Protein AF-A0A418PLB7-F1 (afdb_monomer)

Structure (mmCIF, N/CA/C/O backbone):
data_AF-A0A418PLB7-F1
#
_entry.id   AF-A0A418PLB7-F1
#
loop_
_atom_site.group_PDB
_atom_site.id
_atom_site.type_symbol
_atom_site.label_atom_id
_atom_site.label_alt_id
_atom_site.label_comp_id
_atom_site.label_asym_id
_atom_site.label_entity_id
_atom_site.label_seq_id
_atom_site.pdbx_PDB_ins_code
_atom_site.Cartn_x
_atom_site.Cartn_y
_atom_site.Cartn_z
_atom_site.occupancy
_atom_site.B_iso_or_equiv
_atom_site.auth_seq_id
_atom_site.auth_comp_id
_atom_site.auth_asym_id
_atom_site.auth_atom_id
_atom_site.pdbx_PDB_model_num
ATOM 1 N N . MET A 1 1 ? 25.275 -1.106 23.919 1.00 31.16 1 MET A N 1
ATOM 2 C CA . MET A 1 1 ? 23.936 -1.685 23.691 1.00 31.16 1 MET A CA 1
ATOM 3 C C . MET A 1 1 ? 23.586 -1.385 22.248 1.00 31.16 1 MET A C 1
ATOM 5 O O . MET A 1 1 ? 23.613 -0.220 21.888 1.00 31.16 1 MET A O 1
ATOM 9 N N . SER A 1 2 ? 23.427 -2.400 21.399 1.00 31.56 2 SER A N 1
ATOM 10 C CA . SER A 1 2 ? 23.052 -2.183 19.998 1.00 31.56 2 SER A CA 1
ATOM 11 C C . SER A 1 2 ? 21.600 -1.735 19.952 1.00 31.56 2 SER A C 1
ATOM 13 O O . SER A 1 2 ? 20.737 -2.476 20.429 1.00 31.56 2 SER A O 1
ATOM 15 N N . ASP A 1 3 ? 21.343 -0.553 19.397 1.00 31.52 3 ASP A N 1
ATOM 16 C CA . ASP A 1 3 ? 19.986 -0.106 19.102 1.00 31.52 3 ASP A CA 1
ATOM 17 C C . ASP A 1 3 ? 19.234 -1.216 18.354 1.00 31.52 3 ASP A C 1
ATOM 19 O O . ASP A 1 3 ? 19.800 -1.839 17.443 1.00 31.52 3 ASP A O 1
ATOM 23 N N . PRO A 1 4 ? 17.979 -1.522 18.728 1.00 35.38 4 PRO A N 1
ATOM 24 C CA . PRO A 1 4 ? 17.198 -2.476 17.970 1.00 35.38 4 PRO A CA 1
ATOM 25 C C . PRO A 1 4 ? 17.056 -1.902 16.561 1.00 35.38 4 PRO A C 1
ATOM 27 O O . PRO A 1 4 ? 16.609 -0.768 16.396 1.00 35.38 4 PRO A O 1
ATOM 30 N N . LYS A 1 5 ? 17.478 -2.670 15.551 1.00 44.81 5 LYS A N 1
ATOM 31 C CA . LYS A 1 5 ? 17.308 -2.351 14.129 1.00 44.81 5 LYS A CA 1
ATOM 32 C C . LYS A 1 5 ? 15.812 -2.157 13.845 1.00 44.81 5 LYS A C 1
ATOM 34 O O . LYS A 1 5 ? 15.134 -3.102 13.457 1.00 44.81 5 LYS A O 1
ATOM 39 N N . LYS A 1 6 ? 15.294 -0.941 14.050 1.00 48.56 6 LYS A N 1
ATOM 40 C CA . LYS A 1 6 ? 13.900 -0.513 13.813 1.00 48.56 6 LYS A CA 1
ATOM 41 C C . LYS A 1 6 ? 13.586 -0.385 12.319 1.00 48.56 6 LYS A C 1
ATOM 43 O O . LYS A 1 6 ? 12.836 0.488 11.903 1.00 48.56 6 LYS A O 1
ATOM 48 N N . HIS A 1 7 ? 14.182 -1.229 11.492 1.00 52.12 7 HIS A N 1
ATOM 49 C CA . HIS A 1 7 ? 13.972 -1.202 10.056 1.00 52.12 7 HIS A CA 1
ATOM 50 C C . HIS A 1 7 ? 12.935 -2.269 9.716 1.00 52.12 7 HIS A C 1
ATOM 52 O O . HIS A 1 7 ? 13.250 -3.349 9.220 1.00 52.12 7 HIS A O 1
ATOM 58 N N . HIS A 1 8 ? 11.692 -2.005 10.120 1.00 52.97 8 HIS A N 1
ATOM 59 C CA . HIS A 1 8 ? 10.545 -2.766 9.648 1.00 52.97 8 HIS A CA 1
ATOM 60 C C . HIS A 1 8 ? 10.069 -2.105 8.360 1.00 52.97 8 HIS A C 1
ATOM 62 O O . HIS A 1 8 ? 9.468 -1.037 8.374 1.00 52.97 8 HIS A O 1
ATOM 68 N N . PHE A 1 9 ? 10.354 -2.755 7.235 1.00 62.59 9 PHE A N 1
ATOM 69 C CA . PHE A 1 9 ? 9.973 -2.269 5.908 1.00 62.59 9 PHE A CA 1
ATOM 70 C C . PHE A 1 9 ? 8.503 -2.572 5.579 1.00 62.59 9 PHE A C 1
ATOM 72 O O . PHE A 1 9 ? 8.033 -2.270 4.492 1.00 62.59 9 PHE A O 1
ATOM 79 N N . VAL A 1 10 ? 7.760 -3.182 6.504 1.00 63.03 10 VAL A N 1
ATOM 80 C CA . VAL A 1 10 ? 6.316 -3.419 6.413 1.00 63.03 10 VAL A CA 1
ATOM 81 C C . VAL A 1 10 ? 5.669 -2.880 7.685 1.00 63.03 10 VAL A C 1
ATOM 83 O O . VAL A 1 10 ? 6.189 -3.178 8.763 1.00 63.03 10 VAL A O 1
ATOM 86 N N . PRO A 1 11 ? 4.540 -2.149 7.586 1.00 65.06 11 PRO A N 1
ATOM 87 C CA . PRO A 1 11 ? 3.797 -1.698 8.755 1.00 65.06 11 PRO A CA 1
ATOM 88 C C . PRO A 1 11 ? 3.461 -2.853 9.704 1.00 65.06 11 PRO A C 1
ATOM 90 O O . PRO A 1 11 ? 2.958 -3.90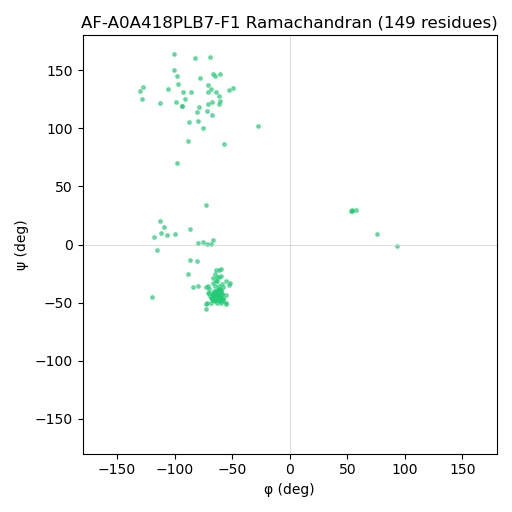1 9.288 1.00 65.06 11 PRO A O 1
ATOM 93 N N . GLU A 1 12 ? 3.695 -2.661 10.995 1.00 66.88 12 GLU A N 1
ATOM 94 C CA . GLU A 1 12 ? 3.500 -3.673 12.029 1.00 66.88 12 GLU A CA 1
ATOM 95 C C . GLU A 1 12 ? 2.025 -4.079 12.144 1.00 66.88 12 GLU A C 1
ATOM 97 O O . GLU A 1 12 ? 1.701 -5.238 12.404 1.00 66.88 12 GLU A O 1
ATOM 102 N N . CYS A 1 13 ? 1.109 -3.142 11.875 1.00 61.66 13 CYS A N 1
ATOM 103 C CA . CYS A 1 13 ? -0.323 -3.424 11.808 1.00 61.66 13 CYS A CA 1
ATOM 104 C C . CYS A 1 13 ? -0.653 -4.501 10.765 1.00 61.66 13 CYS A C 1
ATOM 106 O O . CYS A 1 13 ? -1.489 -5.359 11.026 1.00 61.66 13 CYS A O 1
ATOM 108 N N . TYR A 1 14 ? 0.045 -4.524 9.629 1.00 65.44 14 TYR A N 1
ATOM 109 C CA . TYR A 1 14 ? -0.163 -5.544 8.610 1.00 65.44 14 TYR A CA 1
ATOM 110 C C . TYR A 1 14 ? 0.304 -6.914 9.106 1.00 65.44 14 TYR A C 1
ATOM 112 O O . TYR A 1 14 ? -0.424 -7.894 8.980 1.00 65.44 14 TYR A O 1
ATOM 120 N N . LEU A 1 15 ? 1.491 -6.988 9.715 1.00 68.00 15 LEU A N 1
ATOM 121 C CA . LEU A 1 15 ? 2.029 -8.250 10.225 1.00 68.00 15 LEU A CA 1
ATOM 122 C C . LEU A 1 15 ? 1.181 -8.809 11.371 1.00 68.00 15 LEU A C 1
ATOM 124 O O . LEU A 1 15 ? 0.881 -10.002 11.366 1.00 68.00 15 LEU A O 1
ATOM 128 N N . ASN A 1 16 ? 0.761 -7.972 12.318 1.00 66.81 16 ASN A N 1
ATOM 129 C CA . ASN A 1 16 ? -0.005 -8.409 13.486 1.00 66.81 16 ASN A CA 1
ATOM 130 C C . ASN A 1 16 ? -1.405 -8.905 13.103 1.00 66.81 16 ASN A C 1
ATOM 132 O O . ASN A 1 16 ? -1.791 -10.002 13.508 1.00 66.81 16 ASN A O 1
ATOM 136 N N . GLU A 1 17 ? -2.128 -8.157 12.266 1.00 67.88 17 GLU A N 1
ATOM 137 C CA . GLU A 1 17 ? -3.486 -8.529 11.847 1.00 67.88 17 GLU A CA 1
ATOM 138 C C . GLU A 1 17 ? -3.485 -9.711 10.866 1.00 67.88 17 GLU A C 1
ATOM 140 O O . GLU A 1 17 ? -4.355 -10.576 10.927 1.00 67.88 17 GLU A O 1
ATOM 145 N N . TYR A 1 18 ? -2.492 -9.792 9.973 1.00 69.25 18 TYR A N 1
ATOM 146 C CA . TYR A 1 18 ? -2.437 -10.853 8.963 1.00 69.25 18 TYR A CA 1
ATOM 147 C C . TYR A 1 18 ? -1.914 -12.182 9.521 1.00 69.25 18 TYR A C 1
ATOM 149 O O . TYR A 1 18 ? -2.355 -13.252 9.105 1.00 69.25 18 TYR A O 1
ATOM 157 N N . SER A 1 19 ? -0.963 -12.134 10.458 1.00 71.12 19 SER A N 1
ATOM 158 C CA . SER A 1 19 ? -0.382 -13.341 11.057 1.00 71.12 19 SER A CA 1
ATOM 159 C C . SER A 1 19 ? -1.145 -13.853 12.273 1.00 71.12 19 SER A C 1
ATOM 161 O O . SER A 1 19 ? -1.037 -15.037 12.601 1.00 71.12 19 SER A O 1
ATOM 163 N N . GLY A 1 20 ? -1.875 -12.982 12.978 1.00 67.25 20 GLY A N 1
ATOM 164 C CA . GLY A 1 20 ? -2.463 -13.311 14.277 1.00 67.25 20 GLY A CA 1
ATOM 165 C C . GLY A 1 20 ? -1.425 -13.835 15.279 1.00 67.25 20 GLY A C 1
ATOM 166 O O . GLY A 1 20 ? -1.741 -14.706 16.090 1.00 67.25 20 GLY A O 1
ATOM 167 N N . GLY A 1 21 ? -0.164 -13.396 15.157 1.00 68.62 21 GLY A N 1
ATOM 168 C CA . GLY A 1 21 ? 0.964 -13.861 15.970 1.00 68.62 21 GLY A CA 1
ATOM 169 C C . GLY A 1 21 ? 1.506 -15.250 15.606 1.00 68.62 21 GLY A C 1
ATOM 170 O O . GLY A 1 21 ? 2.325 -15.795 16.345 1.00 68.62 21 GLY A O 1
ATOM 171 N N . LYS A 1 22 ? 1.062 -15.850 14.496 1.00 77.88 22 LYS A N 1
ATOM 172 C CA . LYS A 1 22 ? 1.544 -17.153 14.011 1.00 77.88 22 LYS A CA 1
ATOM 173 C C . LYS A 1 22 ? 2.559 -16.977 12.889 1.00 77.88 22 LYS A C 1
ATOM 175 O O . LYS A 1 22 ? 2.664 -15.926 12.269 1.00 77.88 22 LYS A O 1
ATOM 180 N N . ASP A 1 23 ? 3.304 -18.034 12.591 1.00 79.38 23 ASP A N 1
ATOM 181 C CA . ASP A 1 23 ? 4.139 -18.011 11.397 1.00 79.38 23 ASP A CA 1
ATOM 182 C C . ASP A 1 23 ? 3.277 -17.983 10.128 1.00 79.38 23 ASP A C 1
ATOM 184 O O . ASP A 1 23 ? 2.208 -18.594 10.052 1.00 79.38 23 ASP A O 1
ATOM 188 N N . LEU A 1 24 ? 3.791 -17.298 9.116 1.00 76.38 24 LEU A N 1
ATOM 189 C CA . LEU A 1 24 ? 3.158 -17.097 7.826 1.00 76.38 24 LEU A CA 1
ATOM 190 C C . LEU A 1 24 ? 3.741 -18.057 6.790 1.00 76.38 24 LEU A C 1
ATOM 192 O O . LEU A 1 24 ? 4.907 -18.442 6.852 1.00 76.38 24 LEU A O 1
ATOM 196 N N . TYR A 1 25 ? 2.933 -18.435 5.806 1.00 77.56 25 TYR A N 1
ATOM 197 C CA . TYR A 1 25 ? 3.413 -19.168 4.639 1.00 77.56 25 TYR A CA 1
ATOM 198 C C . TYR A 1 25 ? 3.726 -18.168 3.534 1.00 77.56 25 TYR A C 1
ATOM 200 O O . TYR A 1 25 ? 2.847 -17.428 3.092 1.00 77.56 25 TYR A O 1
ATOM 208 N N . CYS A 1 26 ? 4.983 -18.128 3.100 1.00 70.75 26 CYS A N 1
ATOM 209 C CA . CYS A 1 26 ? 5.424 -17.182 2.084 1.00 70.75 26 CYS A CA 1
ATOM 210 C C . CYS A 1 26 ? 5.629 -17.877 0.739 1.00 70.75 26 CYS A C 1
ATOM 212 O O . CYS A 1 26 ? 6.272 -18.925 0.642 1.00 70.75 26 CYS A O 1
ATOM 214 N N . LEU A 1 27 ? 5.101 -17.240 -0.301 1.00 76.19 27 LEU A N 1
ATOM 215 C CA . LEU A 1 27 ? 5.296 -17.597 -1.696 1.00 76.19 27 LEU A CA 1
ATOM 216 C C . LEU A 1 27 ? 6.385 -16.699 -2.290 1.00 76.19 27 LEU A C 1
ATOM 218 O O . LEU A 1 27 ? 6.254 -15.476 -2.271 1.00 76.19 27 LEU A O 1
ATOM 222 N N . ASP A 1 28 ? 7.448 -17.297 -2.828 1.00 75.44 28 ASP A N 1
ATOM 223 C CA . ASP A 1 28 ? 8.468 -16.547 -3.560 1.00 75.44 28 ASP A CA 1
ATOM 224 C C . ASP A 1 28 ? 7.935 -16.176 -4.950 1.00 75.44 28 ASP A C 1
ATOM 226 O O . ASP A 1 28 ? 7.904 -16.990 -5.878 1.00 75.44 28 ASP A O 1
ATOM 230 N N . LEU A 1 29 ? 7.483 -14.927 -5.078 1.00 73.31 29 LEU A N 1
ATOM 231 C CA . LEU A 1 29 ? 6.925 -14.407 -6.322 1.00 73.31 29 LEU A CA 1
ATOM 232 C C . LEU A 1 29 ? 7.965 -14.358 -7.445 1.00 73.31 29 LEU A C 1
ATOM 234 O O . LEU A 1 29 ? 7.600 -14.547 -8.600 1.00 73.31 29 LEU A O 1
ATOM 238 N N . LYS A 1 30 ? 9.252 -14.152 -7.140 1.00 72.19 30 LYS A N 1
ATOM 239 C CA . LYS A 1 30 ? 10.298 -14.127 -8.167 1.00 72.19 30 LYS A CA 1
ATOM 240 C C . LYS A 1 30 ? 10.458 -15.512 -8.785 1.00 72.19 30 LYS A C 1
ATOM 242 O O . LYS A 1 30 ? 10.416 -15.641 -10.005 1.00 72.19 30 LYS A O 1
ATOM 247 N N . LEU A 1 31 ? 10.551 -16.552 -7.955 1.00 78.62 31 LEU A N 1
ATOM 248 C CA . LEU A 1 31 ? 10.600 -17.935 -8.438 1.00 78.62 31 LEU A CA 1
ATOM 249 C C . LEU A 1 31 ? 9.329 -18.322 -9.203 1.00 78.62 31 LEU A C 1
ATOM 251 O O . LEU A 1 31 ? 9.427 -19.002 -10.226 1.00 78.62 31 LEU A O 1
ATOM 255 N N . LEU A 1 32 ? 8.158 -17.851 -8.752 1.00 80.12 32 LEU A N 1
ATOM 256 C CA . LEU A 1 32 ? 6.892 -18.042 -9.463 1.00 80.12 32 LEU A CA 1
ATOM 257 C C . LEU A 1 32 ? 6.918 -17.427 -10.864 1.00 80.12 32 LEU A C 1
ATOM 259 O O . LEU A 1 32 ? 6.586 -18.109 -11.833 1.00 80.12 32 LEU A O 1
ATOM 263 N N . PHE A 1 33 ? 7.323 -16.162 -10.985 1.00 72.00 33 PHE A N 1
ATOM 264 C CA . PHE A 1 33 ? 7.373 -15.472 -12.275 1.00 72.00 33 PHE A CA 1
ATOM 265 C C . PHE A 1 33 ? 8.432 -16.060 -13.210 1.00 72.00 33 PHE A C 1
ATOM 267 O O . PHE A 1 33 ? 8.199 -16.156 -14.413 1.00 72.00 33 PHE A O 1
ATOM 274 N N . GLU A 1 34 ? 9.547 -16.545 -12.665 1.00 81.62 34 GLU A N 1
ATOM 275 C CA . GLU A 1 34 ? 10.581 -17.263 -13.417 1.00 81.62 34 GLU A CA 1
ATOM 276 C C . GLU A 1 34 ? 10.181 -18.713 -13.768 1.00 81.62 34 GLU A C 1
ATOM 278 O O . GLU A 1 34 ? 10.980 -19.438 -14.360 1.00 81.62 34 GLU A O 1
ATOM 283 N N . ARG A 1 35 ? 8.960 -19.154 -13.415 1.00 80.62 35 ARG A N 1
ATOM 284 C CA . ARG A 1 35 ? 8.441 -20.524 -13.608 1.00 80.62 35 ARG A CA 1
ATOM 285 C C . ARG A 1 35 ? 9.354 -21.611 -13.026 1.00 80.62 35 ARG A C 1
ATOM 287 O O . ARG A 1 35 ? 9.386 -22.742 -13.513 1.00 80.62 35 ARG A O 1
ATOM 294 N N . LYS A 1 36 ? 10.105 -21.278 -11.977 1.00 83.25 36 LYS A N 1
ATOM 295 C CA . LYS A 1 36 ? 10.966 -22.220 -11.257 1.00 83.25 36 LYS A CA 1
ATOM 296 C C . LYS A 1 36 ? 10.145 -23.006 -10.242 1.00 83.25 36 LYS A C 1
ATOM 298 O O . LYS A 1 36 ? 9.063 -22.588 -9.839 1.00 83.25 36 LYS A O 1
ATOM 303 N N . LYS A 1 37 ? 10.664 -24.156 -9.805 1.00 83.44 37 LYS A N 1
ATOM 304 C CA . LYS A 1 37 ? 10.026 -24.942 -8.743 1.00 83.44 37 LYS A CA 1
ATOM 305 C C . LYS A 1 37 ? 9.978 -24.110 -7.460 1.00 83.44 37 LYS A C 1
ATOM 307 O O . LYS A 1 37 ? 11.013 -23.689 -6.949 1.00 83.44 37 LYS A O 1
ATOM 312 N N . ILE A 1 38 ? 8.772 -23.892 -6.953 1.00 82.19 38 ILE A N 1
ATOM 313 C CA . ILE A 1 38 ? 8.518 -23.083 -5.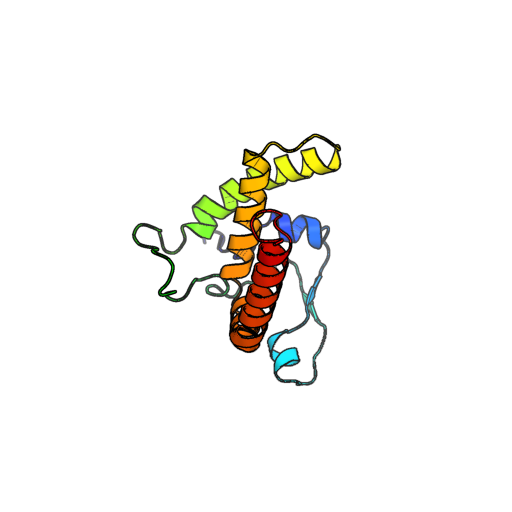763 1.00 82.19 38 ILE A CA 1
ATOM 314 C C . ILE A 1 38 ? 8.398 -24.005 -4.559 1.00 82.19 38 ILE A C 1
ATOM 316 O O . ILE A 1 38 ? 7.734 -25.040 -4.625 1.00 82.19 38 ILE A O 1
ATOM 320 N N . HIS A 1 39 ? 8.996 -23.601 -3.444 1.00 76.31 39 HIS A N 1
ATOM 321 C CA . HIS A 1 39 ? 8.730 -24.205 -2.149 1.00 76.31 39 HIS A CA 1
ATOM 322 C C . HIS A 1 39 ? 8.020 -23.187 -1.256 1.00 76.31 39 HIS A C 1
ATOM 324 O O . HIS A 1 39 ? 8.539 -22.095 -1.029 1.00 76.31 39 HIS A O 1
ATOM 330 N N . VAL A 1 40 ? 6.825 -23.531 -0.772 1.00 76.88 40 VAL A N 1
ATOM 331 C CA . VAL A 1 40 ? 6.099 -22.699 0.194 1.00 76.88 40 VAL A CA 1
ATOM 332 C C . VAL A 1 40 ? 6.706 -22.961 1.567 1.00 76.88 40 VAL A C 1
ATOM 334 O O . VAL A 1 40 ? 6.523 -24.031 2.143 1.00 76.88 40 VAL A O 1
ATOM 337 N N . GLY A 1 41 ? 7.476 -21.996 2.063 1.00 72.81 41 GLY A N 1
ATOM 338 C CA . GLY A 1 41 ? 8.146 -22.085 3.356 1.00 72.81 41 GLY A CA 1
ATOM 339 C C . GLY A 1 41 ? 7.368 -21.365 4.452 1.00 72.81 41 GLY A C 1
ATOM 340 O O . GLY A 1 41 ? 6.782 -20.306 4.217 1.00 72.81 41 GLY A O 1
ATOM 341 N N . LYS A 1 42 ? 7.414 -21.916 5.667 1.00 79.94 42 LYS A N 1
ATOM 342 C CA . LYS A 1 42 ? 6.986 -21.223 6.885 1.00 79.94 42 LYS A CA 1
ATOM 343 C C . LYS A 1 42 ? 8.011 -20.127 7.217 1.00 79.94 42 LYS A C 1
ATOM 345 O O . LYS A 1 42 ? 9.216 -20.384 7.209 1.00 79.94 42 LYS A O 1
ATOM 350 N N . LYS A 1 43 ? 7.547 -18.910 7.476 1.00 73.06 43 LYS A N 1
ATOM 351 C CA . LYS A 1 43 ? 8.352 -17.739 7.834 1.00 73.06 43 LYS A CA 1
ATOM 352 C C . LYS A 1 43 ? 7.757 -17.093 9.073 1.00 73.06 43 LYS A C 1
ATOM 354 O O . LYS A 1 43 ? 6.556 -16.842 9.128 1.00 73.06 43 LYS A O 1
ATOM 359 N N . ASN A 1 44 ? 8.599 -16.795 10.053 1.00 74.31 44 ASN A N 1
ATOM 360 C CA . ASN A 1 44 ? 8.175 -15.961 11.167 1.00 74.31 44 ASN A CA 1
ATOM 361 C C . ASN A 1 44 ? 7.854 -14.546 10.643 1.00 74.31 44 ASN A C 1
ATOM 363 O O . ASN A 1 44 ? 8.558 -14.097 9.735 1.00 74.31 44 ASN A O 1
ATOM 367 N N . PRO A 1 45 ? 6.854 -13.828 11.189 1.00 69.06 45 PRO A N 1
ATOM 368 C CA . PRO A 1 45 ? 6.535 -12.465 10.764 1.00 69.06 45 PRO A CA 1
ATOM 369 C C . PRO A 1 45 ? 7.742 -11.527 10.781 1.00 69.06 45 PRO A C 1
ATOM 371 O O . PRO A 1 45 ? 7.873 -10.712 9.874 1.00 69.06 45 PRO A O 1
ATOM 374 N N . SER A 1 46 ? 8.667 -11.707 11.735 1.00 66.38 46 SER A N 1
ATOM 375 C CA . SER A 1 46 ? 9.934 -10.969 11.738 1.00 66.38 46 SER A CA 1
ATOM 376 C C . SER A 1 46 ? 10.690 -11.159 10.425 1.00 66.38 46 SER A C 1
ATOM 378 O O . SER A 1 46 ? 11.122 -10.190 9.834 1.00 66.38 46 SER A O 1
ATOM 380 N N . GLN A 1 47 ? 10.769 -12.376 9.884 1.00 67.69 47 GLN A N 1
ATOM 381 C CA . GLN A 1 47 ? 11.546 -12.719 8.687 1.00 67.69 47 GLN A CA 1
ATOM 382 C C . GLN A 1 47 ? 10.966 -12.179 7.366 1.00 67.69 47 GLN A C 1
ATOM 384 O O . GLN A 1 47 ? 11.527 -12.451 6.299 1.00 67.69 47 GLN A O 1
ATOM 389 N N . ILE A 1 48 ? 9.842 -11.464 7.401 1.00 64.00 48 ILE A N 1
ATOM 390 C CA . ILE A 1 48 ? 9.135 -10.987 6.213 1.00 64.00 48 ILE A CA 1
ATOM 391 C C . ILE A 1 48 ? 9.607 -9.584 5.855 1.00 64.00 48 ILE A C 1
ATOM 393 O O . ILE A 1 48 ? 9.646 -8.690 6.689 1.00 64.00 48 ILE A O 1
ATOM 397 N N . CYS A 1 49 ? 9.928 -9.390 4.572 1.00 58.59 49 CYS A N 1
ATOM 398 C CA . CYS A 1 49 ? 10.300 -8.092 4.009 1.00 58.59 49 CYS A CA 1
ATOM 399 C C . CYS A 1 49 ? 11.504 -7.403 4.686 1.00 58.59 49 CYS A C 1
ATOM 401 O O . CYS A 1 49 ? 11.614 -6.191 4.618 1.00 58.59 49 CYS A O 1
ATOM 403 N N . TYR A 1 50 ? 12.469 -8.148 5.239 1.00 61.00 50 TYR A N 1
ATOM 404 C CA . TYR A 1 50 ? 13.744 -7.581 5.724 1.00 61.00 50 TYR A CA 1
ATOM 405 C C . TYR A 1 50 ? 14.672 -7.044 4.625 1.00 61.00 50 TYR A C 1
ATOM 407 O O . TYR A 1 50 ? 15.781 -6.615 4.935 1.00 61.00 50 TYR A O 1
ATOM 415 N N . SER A 1 51 ? 14.284 -7.112 3.347 1.00 61.53 51 SER A N 1
ATOM 416 C CA . SER A 1 51 ? 15.095 -6.535 2.278 1.00 61.53 51 SER A CA 1
ATOM 417 C C . SER A 1 51 ? 15.071 -5.013 2.439 1.00 61.53 51 SER A C 1
ATOM 419 O O . SER A 1 51 ? 14.010 -4.422 2.223 1.00 61.53 51 SER A O 1
ATOM 421 N N . PRO A 1 52 ? 16.206 -4.378 2.804 1.00 56.12 52 PRO A N 1
ATOM 422 C CA . PRO A 1 52 ? 16.168 -2.996 3.261 1.00 56.12 52 PRO A CA 1
ATOM 423 C C . PRO A 1 52 ? 15.707 -1.998 2.216 1.00 56.12 52 PRO A C 1
ATOM 425 O O . PRO A 1 52 ? 15.189 -0.938 2.530 1.00 56.12 52 PRO A O 1
ATOM 428 N N . ASN A 1 53 ? 15.843 -2.393 0.956 1.00 56.38 53 ASN A N 1
ATOM 429 C CA . ASN A 1 53 ? 15.534 -1.546 -0.174 1.00 56.38 53 ASN A CA 1
ATOM 430 C C . ASN A 1 53 ? 14.264 -2.003 -0.902 1.00 56.38 53 ASN A C 1
ATOM 432 O O . ASN A 1 53 ? 14.059 -1.639 -2.057 1.00 56.38 53 ASN A O 1
ATOM 436 N N . PHE A 1 54 ? 13.442 -2.869 -0.288 1.00 60.09 54 PHE A N 1
ATOM 437 C CA . PHE A 1 54 ? 12.296 -3.461 -0.983 1.00 60.09 54 PHE A CA 1
ATOM 438 C C . PHE A 1 54 ? 11.254 -2.413 -1.351 1.00 60.09 54 PHE A C 1
ATOM 440 O O . PHE A 1 54 ? 10.759 -2.449 -2.465 1.00 60.09 54 PHE A O 1
ATOM 447 N N . TYR A 1 55 ? 10.953 -1.483 -0.443 1.00 57.59 55 TYR A N 1
ATOM 448 C CA . TYR A 1 55 ? 10.000 -0.396 -0.683 1.00 57.59 55 TYR A CA 1
ATOM 449 C C . TYR A 1 55 ? 10.671 0.934 -1.043 1.00 57.59 55 TYR A C 1
ATOM 451 O O . TYR A 1 55 ? 9.996 1.963 -1.125 1.00 57.59 55 TYR A O 1
ATOM 459 N N . THR A 1 56 ? 11.985 0.930 -1.273 1.00 59.19 56 THR A N 1
ATOM 460 C CA . THR A 1 56 ? 12.696 2.112 -1.758 1.00 59.19 56 THR A CA 1
ATOM 461 C C . THR A 1 56 ? 12.239 2.405 -3.176 1.00 59.19 56 THR A C 1
ATOM 463 O O . THR A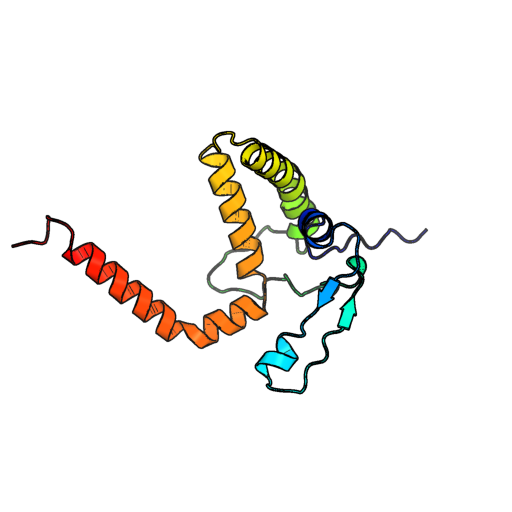 1 56 ? 12.346 1.564 -4.074 1.00 59.19 56 THR A O 1
ATOM 466 N N . ILE A 1 57 ? 11.724 3.612 -3.385 1.00 55.12 57 ILE A N 1
ATOM 467 C CA . ILE A 1 57 ? 11.418 4.092 -4.723 1.00 55.12 57 ILE A CA 1
ATOM 468 C C . ILE A 1 57 ? 12.753 4.380 -5.404 1.00 55.12 57 ILE A C 1
ATOM 470 O O . ILE A 1 57 ? 13.503 5.245 -4.967 1.00 55.12 57 ILE A O 1
ATOM 474 N N . LYS A 1 58 ? 13.071 3.624 -6.455 1.00 57.19 58 LYS A N 1
ATOM 475 C CA . LYS A 1 58 ? 14.124 4.025 -7.396 1.00 57.19 58 LYS A CA 1
ATOM 476 C C . LYS A 1 58 ? 13.589 5.208 -8.187 1.00 57.19 58 LYS A C 1
ATOM 478 O O . LYS A 1 58 ? 12.432 5.106 -8.581 1.00 57.19 58 LYS A O 1
ATOM 483 N N . ASP A 1 59 ? 14.399 6.247 -8.412 1.00 56.00 59 ASP A N 1
ATOM 484 C CA . ASP A 1 59 ? 14.033 7.471 -9.147 1.00 56.00 59 ASP A CA 1
ATOM 485 C C . ASP A 1 59 ? 12.930 7.216 -10.177 1.00 56.00 59 ASP A C 1
ATOM 487 O O . ASP A 1 59 ? 13.149 6.614 -11.233 1.00 56.00 59 ASP A O 1
ATOM 491 N N . LEU A 1 60 ? 11.707 7.610 -9.817 1.00 57.09 60 LEU A N 1
ATOM 492 C CA . LEU A 1 60 ? 10.577 7.542 -10.724 1.00 57.09 60 LEU A CA 1
ATOM 493 C C . LEU A 1 60 ? 10.498 8.908 -11.398 1.00 57.09 60 LEU A C 1
ATOM 495 O O . LEU A 1 60 ? 10.234 9.887 -10.706 1.00 57.09 60 LEU A O 1
ATOM 499 N N . PRO A 1 61 ? 10.623 9.001 -12.732 1.00 52.53 61 PRO A N 1
ATOM 500 C CA . PRO A 1 61 ? 10.640 10.283 -13.446 1.00 52.53 61 PRO A CA 1
ATOM 501 C C . PRO A 1 61 ? 9.305 11.053 -13.388 1.00 52.53 61 PRO A C 1
ATOM 503 O O . PRO A 1 61 ? 9.159 12.090 -14.023 1.00 52.53 61 PRO A O 1
ATOM 506 N N . PHE A 1 62 ? 8.316 10.535 -12.658 1.00 52.47 62 PHE A N 1
ATOM 507 C CA . PHE A 1 62 ? 6.961 11.072 -12.549 1.00 52.47 62 PHE A CA 1
ATOM 508 C C . PHE A 1 62 ? 6.606 11.550 -11.136 1.00 52.47 62 PHE A C 1
ATOM 510 O O . PHE A 1 62 ? 5.505 12.058 -10.943 1.00 52.47 62 PHE A O 1
ATOM 517 N N . TYR A 1 63 ? 7.489 11.359 -10.153 1.00 53.41 63 TYR A N 1
ATOM 518 C CA . TYR A 1 63 ? 7.269 11.803 -8.780 1.00 53.41 63 TYR A CA 1
ATOM 519 C C . TYR A 1 63 ? 8.464 12.624 -8.307 1.00 53.41 63 TYR A C 1
ATOM 521 O O . TYR A 1 63 ? 9.596 12.152 -8.348 1.00 53.41 63 TYR A O 1
ATOM 529 N N . ASP A 1 64 ? 8.184 13.841 -7.850 1.00 56.03 64 ASP A N 1
ATOM 530 C CA . ASP A 1 64 ? 9.161 14.683 -7.173 1.00 56.03 64 ASP A CA 1
ATOM 531 C C . ASP A 1 64 ? 9.298 14.220 -5.716 1.00 56.03 64 ASP A C 1
ATOM 533 O O . ASP A 1 64 ? 8.320 14.201 -4.958 1.00 56.03 64 ASP A O 1
ATOM 537 N N . PHE A 1 65 ? 10.504 13.783 -5.357 1.00 55.78 65 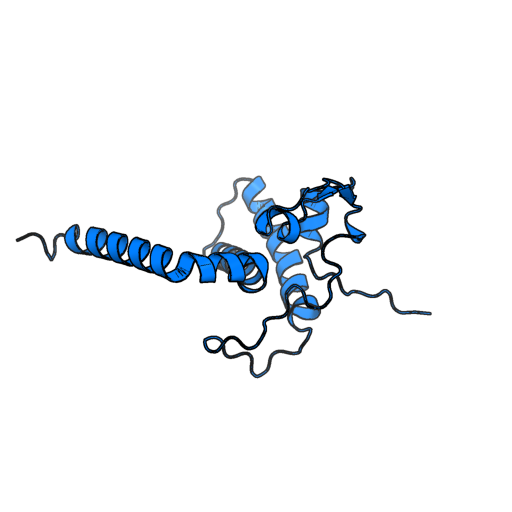PHE A N 1
ATOM 538 C CA . PHE A 1 65 ? 10.862 13.340 -4.012 1.00 55.78 65 PHE A CA 1
ATOM 539 C C . PHE A 1 65 ? 11.847 14.300 -3.327 1.00 55.78 65 PHE A C 1
ATOM 541 O O . PHE A 1 65 ? 12.348 13.970 -2.247 1.00 55.78 65 PHE A O 1
ATOM 548 N N . ASP A 1 66 ? 12.105 15.485 -3.893 1.00 50.34 66 ASP A N 1
ATOM 549 C CA . ASP A 1 66 ? 12.973 16.472 -3.256 1.00 50.34 66 ASP A CA 1
ATOM 550 C C . ASP A 1 66 ? 12.391 16.906 -1.899 1.00 50.34 66 ASP A C 1
ATOM 552 O O . ASP A 1 66 ? 11.225 17.279 -1.758 1.00 50.34 66 ASP A O 1
ATOM 556 N N . GLY A 1 67 ? 13.222 16.819 -0.855 1.00 53.34 67 GLY A N 1
ATOM 557 C CA . GLY A 1 67 ? 12.855 17.159 0.525 1.00 53.34 67 GLY A CA 1
ATOM 558 C C . GLY A 1 67 ? 12.352 15.996 1.390 1.00 53.34 67 GLY A C 1
ATOM 559 O O . GLY A 1 67 ? 12.101 16.199 2.580 1.00 53.34 67 GLY A O 1
ATOM 560 N N . TYR A 1 68 ? 12.246 14.779 0.851 1.00 49.62 68 TYR A N 1
ATOM 561 C CA . TYR A 1 68 ? 11.947 13.584 1.644 1.00 49.62 68 TYR A CA 1
ATOM 562 C C . TYR A 1 68 ? 13.245 12.914 2.127 1.00 49.62 68 TYR A C 1
ATOM 564 O O . TYR A 1 68 ? 14.121 12.586 1.334 1.00 49.62 68 TYR A O 1
ATOM 572 N N . GLU A 1 69 ? 13.382 12.703 3.442 1.00 56.44 69 GLU A N 1
ATOM 573 C CA . GLU A 1 69 ? 14.502 11.931 4.010 1.00 56.44 69 GLU A CA 1
ATOM 574 C C . GLU A 1 69 ? 14.493 10.488 3.463 1.00 56.44 69 GLU A C 1
ATOM 576 O O . GLU A 1 69 ? 13.424 9.903 3.279 1.00 56.44 69 GLU A O 1
ATOM 581 N N . GLU A 1 70 ? 15.669 9.876 3.283 1.00 52.81 70 GLU A N 1
ATOM 582 C CA . GLU A 1 70 ? 15.829 8.498 2.769 1.00 52.81 70 GLU A CA 1
ATOM 583 C C . GLU A 1 70 ? 14.972 7.466 3.538 1.00 52.81 70 GLU A C 1
ATOM 585 O O . GLU A 1 70 ? 14.430 6.535 2.946 1.00 52.81 70 GLU A O 1
ATOM 590 N N . LEU A 1 71 ? 14.772 7.691 4.845 1.00 54.00 71 LEU A N 1
ATOM 591 C CA . LEU A 1 71 ? 13.957 6.875 5.760 1.00 54.00 71 LEU A CA 1
ATOM 592 C C . LEU A 1 71 ? 12.692 7.604 6.263 1.00 54.00 71 LEU A C 1
ATOM 594 O O . LEU A 1 71 ? 12.123 7.261 7.307 1.00 54.00 71 LEU A O 1
ATOM 598 N N . PHE A 1 72 ? 12.232 8.646 5.561 1.00 57.19 72 PHE A N 1
ATOM 599 C CA . PHE A 1 72 ? 11.013 9.396 5.907 1.00 57.19 72 PHE A CA 1
ATOM 600 C C . PHE A 1 72 ? 9.791 8.472 6.024 1.00 57.19 72 PHE A C 1
ATOM 602 O O . PHE A 1 72 ? 8.876 8.700 6.820 1.00 57.19 72 PHE A O 1
ATOM 609 N N . LEU A 1 73 ? 9.786 7.398 5.236 1.00 58.22 73 LEU A N 1
ATOM 610 C CA . LEU A 1 73 ? 8.682 6.457 5.156 1.00 58.22 73 LEU A CA 1
ATOM 611 C C . LEU A 1 73 ? 8.565 5.596 6.412 1.00 58.22 73 LEU A C 1
ATOM 613 O O . LEU A 1 73 ? 7.481 5.562 6.987 1.00 58.22 73 LEU A O 1
ATOM 617 N N . GLU A 1 74 ? 9.646 4.967 6.889 1.00 54.31 74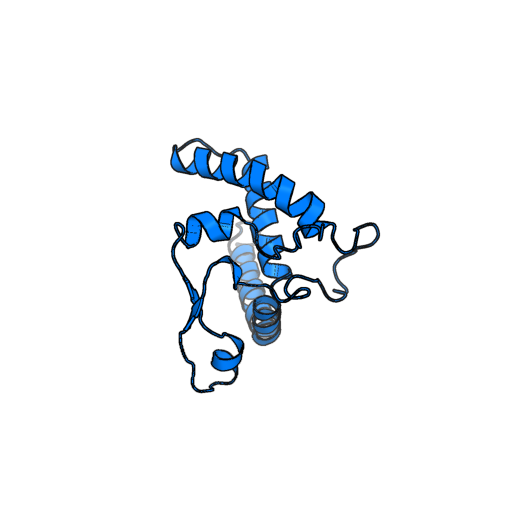 GLU A N 1
ATOM 618 C CA . GLU A 1 74 ? 9.568 4.175 8.124 1.00 54.31 74 GLU A CA 1
ATOM 619 C C . GLU A 1 74 ? 9.400 5.052 9.365 1.00 54.31 74 GLU A C 1
ATOM 621 O O . GLU A 1 74 ? 8.697 4.682 10.304 1.00 54.31 74 GLU A O 1
ATOM 626 N N . SER A 1 75 ? 10.030 6.229 9.377 1.00 55.38 75 SER A N 1
ATOM 627 C CA . SER A 1 75 ? 10.085 7.070 10.575 1.00 55.38 75 SER A CA 1
ATOM 628 C C . SER A 1 75 ? 8.856 7.965 10.768 1.00 55.38 75 SER A C 1
ATOM 630 O O . SER A 1 75 ? 8.427 8.166 11.908 1.00 55.38 75 SER A O 1
ATOM 632 N N . LYS A 1 76 ? 8.276 8.502 9.684 1.00 58.38 76 LYS A N 1
ATOM 633 C CA . LYS A 1 76 ? 7.196 9.503 9.745 1.00 58.38 76 LYS A CA 1
ATOM 634 C C . LYS A 1 76 ? 5.908 9.028 9.080 1.00 58.38 76 LYS A C 1
ATOM 636 O O . LYS A 1 76 ? 4.843 9.191 9.675 1.00 58.38 76 LYS A O 1
ATOM 641 N N . ALA A 1 77 ? 5.980 8.425 7.891 1.00 61.34 77 ALA A N 1
ATOM 642 C CA . ALA A 1 77 ? 4.779 7.993 7.177 1.00 61.34 77 ALA A CA 1
ATOM 643 C C . ALA A 1 77 ? 4.142 6.761 7.832 1.00 61.34 77 ALA A C 1
ATOM 645 O O . ALA A 1 77 ? 2.990 6.833 8.237 1.00 61.34 77 ALA A O 1
ATOM 646 N N . PHE A 1 78 ? 4.875 5.659 8.011 1.00 63.47 78 PHE A N 1
ATOM 647 C CA . PHE A 1 78 ? 4.328 4.418 8.568 1.00 63.47 78 PHE A CA 1
ATOM 648 C C . PHE A 1 78 ? 3.848 4.574 9.997 1.00 63.47 78 PHE A C 1
ATOM 650 O O . PHE A 1 78 ? 2.776 4.082 10.303 1.00 63.47 78 PHE A O 1
ATOM 657 N N . LYS A 1 79 ? 4.553 5.327 10.843 1.00 65.19 79 LYS A N 1
ATOM 658 C CA . LYS A 1 79 ? 4.102 5.553 12.219 1.00 65.19 79 LYS A CA 1
ATOM 659 C C . LYS A 1 79 ? 2.771 6.312 12.283 1.00 65.19 79 LYS A C 1
ATOM 661 O O . LYS A 1 79 ? 1.839 5.863 12.939 1.00 65.19 79 LYS A O 1
ATOM 666 N N . LYS A 1 80 ? 2.662 7.436 11.564 1.00 66.19 80 LYS A N 1
ATOM 667 C CA . LYS A 1 80 ? 1.411 8.206 11.486 1.00 66.19 80 LYS A CA 1
ATOM 668 C C . LYS A 1 80 ? 0.293 7.374 10.854 1.00 66.19 80 LYS A C 1
ATOM 670 O O . LYS A 1 80 ? -0.825 7.342 11.355 1.00 66.19 80 LYS A O 1
ATOM 675 N N . LEU A 1 81 ? 0.620 6.665 9.775 1.00 65.19 81 LEU A N 1
ATOM 676 C CA . LEU A 1 81 ? -0.314 5.789 9.083 1.00 65.19 81 LEU A CA 1
ATOM 677 C C . LEU A 1 81 ? -0.746 4.617 9.964 1.00 65.19 81 LEU A C 1
ATOM 679 O O . LEU A 1 81 ? -1.902 4.255 9.888 1.00 65.19 81 LEU A O 1
ATOM 683 N N . GLU A 1 82 ? 0.101 4.039 10.812 1.00 68.12 82 GLU A N 1
ATOM 684 C CA . GLU A 1 82 ? -0.258 2.923 11.697 1.00 68.12 82 GLU A CA 1
ATOM 685 C C . GLU A 1 82 ? -1.267 3.323 12.770 1.00 68.12 82 GLU A C 1
ATOM 687 O O . GLU A 1 82 ? -2.255 2.607 12.971 1.00 68.12 82 GLU A O 1
ATOM 692 N N . ASP A 1 83 ? -1.031 4.458 13.428 1.00 72.75 83 ASP A N 1
ATOM 693 C CA . ASP A 1 83 ? -1.909 4.973 14.478 1.00 72.75 83 ASP A CA 1
ATOM 694 C C . ASP A 1 83 ? -3.281 5.348 13.894 1.00 72.75 83 ASP A C 1
ATOM 696 O O . ASP A 1 83 ? -4.325 4.884 14.372 1.00 72.75 83 ASP A O 1
ATOM 700 N N . ASP A 1 84 ? -3.281 6.104 12.793 1.00 76.31 84 ASP A N 1
ATOM 701 C CA . ASP A 1 84 ? -4.506 6.557 12.136 1.00 76.31 84 ASP A CA 1
ATOM 702 C C . ASP A 1 84 ? -5.245 5.394 11.446 1.00 76.31 84 ASP A C 1
ATOM 704 O O . ASP A 1 84 ? -6.463 5.257 11.575 1.00 76.31 84 ASP A O 1
ATOM 708 N N . TYR A 1 85 ? -4.534 4.488 10.765 1.00 76.00 85 TYR A N 1
ATOM 709 C CA . TYR A 1 85 ? -5.133 3.335 10.082 1.00 76.00 85 TYR A CA 1
ATOM 710 C C . TYR A 1 85 ? -5.829 2.396 11.061 1.00 76.00 85 TYR A C 1
ATOM 712 O O . TYR A 1 85 ? -6.967 1.997 10.813 1.00 76.00 85 TYR A O 1
ATOM 720 N N . ARG A 1 86 ? -5.198 2.062 12.198 1.00 77.25 86 ARG A N 1
ATOM 721 C CA . ARG A 1 86 ? -5.833 1.209 13.217 1.00 77.25 86 ARG A CA 1
ATOM 722 C C . ARG A 1 86 ? -7.129 1.823 13.725 1.00 77.25 86 ARG A C 1
ATOM 724 O O . ARG A 1 86 ? -8.122 1.111 13.877 1.00 77.25 86 ARG A O 1
ATOM 731 N N . LEU A 1 87 ? -7.141 3.130 13.977 1.00 82.62 87 LEU A N 1
ATOM 732 C CA . LEU A 1 87 ? -8.344 3.827 14.418 1.00 82.62 87 LEU A CA 1
ATOM 733 C C . LEU A 1 87 ? -9.454 3.751 13.360 1.00 82.62 87 LEU A C 1
ATOM 735 O O . LEU A 1 87 ? -10.589 3.388 13.684 1.00 82.62 87 LEU A O 1
ATOM 739 N N . ILE A 1 88 ? -9.125 4.037 12.098 1.00 82.94 88 ILE A N 1
ATOM 740 C CA . ILE A 1 88 ? -10.096 4.048 10.999 1.00 82.94 88 ILE A CA 1
ATOM 741 C C . ILE A 1 88 ? -10.641 2.638 10.726 1.00 82.94 88 ILE A C 1
ATOM 743 O O . ILE A 1 88 ? -11.853 2.464 10.591 1.00 82.94 88 ILE A O 1
ATOM 747 N N . ILE A 1 89 ? -9.787 1.611 10.710 1.00 81.56 89 ILE A N 1
ATOM 748 C CA . ILE A 1 89 ? -10.213 0.213 10.544 1.00 81.56 89 ILE A CA 1
ATOM 749 C C . ILE A 1 89 ? -11.113 -0.227 11.699 1.00 81.56 89 ILE A C 1
ATOM 751 O O . ILE A 1 89 ? -12.165 -0.818 11.467 1.00 81.56 89 ILE A O 1
ATOM 755 N N . ASN A 1 90 ? -10.771 0.117 12.942 1.00 83.56 90 ASN A N 1
ATOM 756 C CA . ASN A 1 90 ? -11.629 -0.178 14.089 1.00 83.56 90 ASN A CA 1
ATOM 757 C C . ASN A 1 90 ? -12.995 0.517 13.993 1.00 83.56 90 ASN A C 1
ATOM 759 O O . ASN A 1 90 ? -14.007 -0.049 14.408 1.00 83.56 90 ASN A O 1
ATOM 763 N N . ASN A 1 91 ? -13.047 1.734 13.448 1.00 85.56 91 ASN A N 1
ATOM 764 C CA . ASN A 1 91 ? -14.306 2.425 13.179 1.00 85.56 91 ASN A CA 1
ATOM 765 C C . ASN A 1 91 ? -15.119 1.711 12.085 1.00 85.56 91 ASN A C 1
ATOM 767 O O . ASN A 1 91 ? -16.320 1.506 12.275 1.00 85.56 91 ASN A O 1
ATOM 771 N N . LEU A 1 92 ? -14.473 1.264 11.003 1.00 83.50 92 LEU A N 1
ATOM 772 C CA . LEU A 1 92 ? -15.098 0.470 9.939 1.00 83.50 92 LEU A CA 1
ATOM 773 C C . LEU A 1 92 ? -15.682 -0.847 10.462 1.00 83.50 92 LEU A C 1
ATOM 775 O O . LEU A 1 92 ? -16.840 -1.147 10.191 1.00 83.50 92 LEU A O 1
ATOM 779 N N . LEU A 1 93 ? -14.923 -1.598 11.267 1.00 84.38 93 LEU A N 1
ATOM 780 C CA . LEU A 1 93 ? -15.378 -2.853 11.884 1.00 84.38 93 LEU A CA 1
ATOM 781 C C . LEU A 1 93 ? -16.583 -2.649 12.813 1.00 84.38 93 LEU A C 1
ATOM 783 O O . LEU A 1 93 ? -17.406 -3.544 12.980 1.00 84.38 93 LEU A O 1
ATOM 787 N N . LYS A 1 94 ? -16.715 -1.453 13.397 1.00 90.44 94 LYS A N 1
ATOM 788 C CA . LYS A 1 94 ? -17.865 -1.042 14.216 1.00 90.44 94 LYS A CA 1
ATOM 789 C C . LYS A 1 94 ? -19.013 -0.451 13.389 1.00 90.44 94 LYS A C 1
ATOM 791 O O . LYS A 1 94 ? -19.905 0.168 13.966 1.00 90.44 94 LYS A O 1
ATOM 796 N N . ASN A 1 95 ? -18.994 -0.603 12.062 1.00 86.50 95 ASN A N 1
ATOM 797 C CA . ASN A 1 95 ? -19.968 -0.034 11.126 1.00 86.50 95 ASN A CA 1
ATOM 798 C C . ASN A 1 95 ? -20.151 1.489 11.260 1.00 86.50 95 ASN A C 1
ATOM 800 O O . ASN A 1 95 ? -21.220 2.028 10.964 1.00 86.50 95 ASN A O 1
ATOM 804 N N . LYS A 1 96 ? -19.117 2.214 11.704 1.00 88.62 96 LYS A N 1
ATOM 805 C CA . LYS A 1 96 ? -19.147 3.678 11.7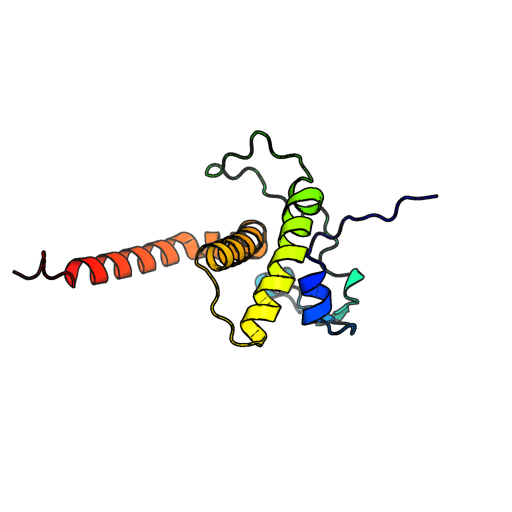07 1.00 88.62 96 LYS A CA 1
ATOM 806 C C . LYS A 1 96 ? -18.880 4.200 10.300 1.00 88.62 96 LYS A C 1
ATOM 808 O O . LYS A 1 96 ? -18.056 3.658 9.566 1.00 88.62 96 LYS A O 1
ATOM 813 N N . LYS A 1 97 ? -19.562 5.289 9.933 1.00 85.75 97 LYS A N 1
ATOM 814 C CA . LYS A 1 97 ? -19.288 5.993 8.677 1.00 85.75 97 LYS A CA 1
ATOM 815 C C . LYS A 1 97 ? -17.876 6.569 8.704 1.00 85.75 97 LYS A C 1
ATOM 817 O O . LYS A 1 97 ? -17.511 7.254 9.654 1.00 85.75 97 LYS A O 1
ATOM 822 N N . VAL A 1 98 ? -17.137 6.316 7.632 1.00 84.25 98 VAL A N 1
ATOM 823 C CA . VAL A 1 98 ? -15.816 6.893 7.384 1.00 84.25 98 VAL A CA 1
ATOM 824 C C . VAL A 1 98 ? -15.995 8.248 6.715 1.00 84.25 98 VAL A C 1
ATOM 826 O O . VAL A 1 98 ? -16.762 8.390 5.759 1.00 84.25 98 VAL A O 1
ATOM 829 N N . SER A 1 99 ? -15.312 9.260 7.232 1.00 87.44 99 SER A N 1
ATOM 830 C CA . SER A 1 99 ? -15.259 10.584 6.627 1.00 87.44 99 SER A CA 1
ATOM 831 C C . SER A 1 99 ? -14.465 10.562 5.319 1.00 87.44 99 SER A C 1
ATOM 833 O O . SER A 1 99 ? -13.644 9.682 5.057 1.00 87.44 99 SER A O 1
ATOM 835 N N . ARG A 1 100 ? -14.657 11.584 4.480 1.00 85.12 100 ARG A N 1
ATOM 836 C CA . ARG A 1 100 ? -13.894 11.719 3.231 1.00 85.12 100 ARG A CA 1
ATOM 837 C C . ARG A 1 100 ? -12.379 11.790 3.475 1.00 85.12 100 ARG A C 1
ATOM 839 O O . ARG A 1 100 ? -11.617 11.287 2.657 1.00 85.12 100 ARG A O 1
ATOM 846 N N . ILE A 1 101 ? -11.962 12.394 4.589 1.00 84.19 101 ILE A N 1
ATOM 847 C CA . ILE A 1 101 ? -10.550 12.542 4.970 1.00 84.19 101 ILE A CA 1
ATOM 848 C C . ILE A 1 101 ? -9.953 11.174 5.308 1.00 84.19 101 ILE A C 1
ATOM 850 O O . ILE A 1 101 ? -8.942 10.791 4.731 1.00 84.19 101 ILE A O 1
ATOM 854 N N . GLU A 1 102 ? -10.616 10.402 6.167 1.00 82.06 102 GLU A N 1
ATOM 855 C CA . GLU A 1 102 ? -10.173 9.051 6.533 1.00 82.06 102 GLU A CA 1
ATOM 856 C C . GLU A 1 102 ? -10.127 8.114 5.309 1.00 82.06 102 GLU A C 1
ATOM 858 O O . GLU A 1 102 ? -9.187 7.336 5.148 1.00 82.06 102 GLU A O 1
ATOM 863 N N . GLY A 1 103 ? -11.098 8.229 4.394 1.00 82.31 103 GLY A N 1
ATOM 864 C CA . GLY A 1 103 ? -11.090 7.483 3.132 1.00 82.31 103 GLY A CA 1
ATOM 865 C C . GLY A 1 103 ? -9.918 7.859 2.217 1.00 82.31 103 GLY A C 1
ATOM 866 O O . GLY A 1 103 ? -9.299 6.979 1.610 1.00 82.31 103 GLY A O 1
ATOM 867 N N . ALA A 1 104 ? -9.572 9.148 2.146 1.00 80.44 104 ALA A N 1
ATOM 868 C CA . ALA A 1 104 ? -8.394 9.611 1.417 1.00 80.44 104 ALA A CA 1
ATOM 869 C C . ALA A 1 104 ? -7.099 9.064 2.037 1.00 80.44 104 ALA A C 1
ATOM 871 O O . ALA A 1 104 ? -6.235 8.599 1.302 1.00 80.44 104 ALA A O 1
ATOM 872 N N . MET A 1 105 ? -7.001 9.029 3.370 1.00 77.75 105 MET A N 1
ATOM 873 C CA . MET A 1 105 ? -5.839 8.478 4.079 1.00 77.75 105 MET A CA 1
ATOM 874 C C . MET A 1 105 ? -5.647 6.979 3.825 1.00 77.75 105 MET A C 1
ATOM 876 O O . MET A 1 105 ? -4.533 6.547 3.544 1.00 77.75 105 MET A O 1
ATOM 880 N N . ILE A 1 106 ? -6.720 6.177 3.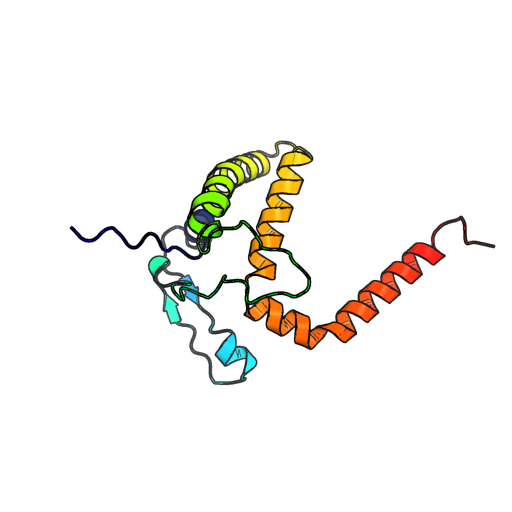860 1.00 77.50 106 ILE A N 1
ATOM 881 C CA . ILE A 1 106 ? -6.632 4.746 3.515 1.00 77.50 106 ILE A CA 1
ATOM 882 C C . ILE A 1 106 ? -6.208 4.563 2.053 1.00 77.50 106 ILE A C 1
ATOM 884 O O . ILE A 1 106 ? -5.393 3.695 1.739 1.00 77.50 106 ILE A O 1
ATOM 888 N N . SER A 1 107 ? -6.768 5.366 1.148 1.00 77.88 107 SER A N 1
ATOM 889 C CA . SER A 1 107 ? -6.442 5.282 -0.279 1.00 77.88 107 SER A CA 1
ATOM 890 C C . SER A 1 107 ? -4.971 5.608 -0.524 1.00 77.88 107 SER A C 1
ATOM 892 O O . SER A 1 107 ? -4.285 4.865 -1.225 1.00 77.88 107 SER A O 1
ATOM 894 N N . ASP A 1 108 ? -4.476 6.671 0.111 1.00 73.31 108 ASP A N 1
ATOM 895 C CA . ASP A 1 108 ? -3.071 7.061 0.073 1.00 73.31 108 ASP A CA 1
ATOM 896 C C . ASP A 1 108 ? -2.173 5.957 0.651 1.00 73.31 108 ASP A C 1
ATOM 898 O O . ASP A 1 108 ? -1.196 5.568 0.018 1.00 73.31 108 ASP A O 1
ATOM 902 N N . PHE A 1 109 ? -2.543 5.344 1.780 1.00 74.00 109 PHE A N 1
ATOM 903 C CA . PHE A 1 109 ? -1.820 4.199 2.345 1.00 74.00 109 PHE A CA 1
ATOM 904 C C . PHE A 1 109 ? -1.678 3.038 1.346 1.00 74.00 109 PHE A C 1
ATOM 906 O O . PHE A 1 109 ? -0.573 2.547 1.100 1.00 74.00 109 PHE A O 1
ATOM 913 N N . ILE A 1 110 ? -2.786 2.615 0.729 1.00 75.06 110 ILE A N 1
ATOM 914 C CA . ILE A 1 110 ? -2.791 1.513 -0.243 1.00 75.06 110 ILE A CA 1
ATOM 915 C C . ILE A 1 110 ? -1.939 1.868 -1.464 1.00 75.06 110 ILE A C 1
ATOM 917 O O . ILE A 1 110 ? -1.150 1.037 -1.921 1.00 75.06 110 ILE A O 1
ATOM 921 N N . LEU A 1 111 ? -2.072 3.089 -1.987 1.00 74.38 111 LEU A N 1
ATOM 922 C CA . LEU A 1 111 ? -1.267 3.561 -3.111 1.00 74.38 111 LEU A CA 1
ATOM 923 C C . LEU A 1 111 ? 0.217 3.538 -2.761 1.00 74.38 111 LEU A C 1
ATOM 925 O O . LEU A 1 111 ? 1.004 2.963 -3.513 1.00 74.38 111 LEU A O 1
ATOM 929 N N . ASN A 1 112 ? 0.586 4.072 -1.596 1.00 70.00 112 ASN A N 1
ATOM 930 C CA . ASN A 1 112 ? 1.969 4.112 -1.150 1.00 70.00 112 ASN A CA 1
ATOM 931 C C . ASN A 1 112 ? 2.581 2.706 -1.029 1.00 70.00 112 ASN A C 1
ATOM 933 O O . ASN A 1 112 ? 3.728 2.523 -1.442 1.00 70.00 112 ASN A O 1
ATOM 937 N N . LEU A 1 113 ? 1.820 1.712 -0.552 1.00 71.50 113 LEU A N 1
ATOM 938 C CA . LEU A 1 113 ? 2.243 0.306 -0.527 1.00 71.50 113 LEU A CA 1
ATOM 939 C C . LEU A 1 113 ? 2.422 -0.287 -1.930 1.00 71.50 113 LEU A C 1
ATOM 941 O O . LEU A 1 113 ? 3.346 -1.065 -2.164 1.00 71.50 113 LEU A O 1
ATOM 945 N N . LYS A 1 114 ? 1.528 0.043 -2.869 1.00 72.75 114 LYS A N 1
ATOM 946 C CA . LYS A 1 114 ? 1.551 -0.513 -4.228 1.00 72.75 114 LYS A CA 1
ATOM 947 C C . LYS A 1 114 ? 2.691 0.056 -5.060 1.00 72.75 114 LYS A C 1
ATOM 949 O O . LYS A 1 114 ? 3.461 -0.727 -5.607 1.00 72.75 114 LYS A O 1
ATOM 954 N N . ILE A 1 115 ? 2.838 1.379 -5.121 1.00 69.94 115 ILE A N 1
ATOM 955 C CA . ILE A 1 115 ? 3.871 2.029 -5.949 1.00 69.94 115 ILE A CA 1
ATOM 956 C C . ILE A 1 115 ? 5.288 1.706 -5.474 1.00 69.94 115 ILE A C 1
ATOM 958 O O . ILE A 1 115 ? 6.218 1.717 -6.267 1.00 69.94 115 ILE A O 1
ATOM 962 N N . ARG A 1 116 ? 5.453 1.380 -4.191 1.00 67.88 116 ARG A N 1
ATOM 963 C CA . ARG A 1 116 ? 6.744 0.983 -3.624 1.00 67.88 116 ARG A CA 1
ATOM 964 C C . ARG A 1 116 ? 7.032 -0.501 -3.767 1.00 67.88 116 ARG A C 1
ATOM 966 O O . ARG A 1 116 ? 8.160 -0.911 -3.552 1.00 67.88 116 ARG A O 1
ATOM 973 N N . ASN A 1 117 ? 6.043 -1.325 -4.108 1.00 72.94 117 ASN A N 1
ATOM 974 C CA . ASN A 1 117 ? 6.253 -2.756 -4.248 1.00 72.94 117 ASN A CA 1
ATOM 975 C C . ASN A 1 117 ? 6.884 -3.064 -5.625 1.00 72.94 117 ASN A C 1
ATOM 977 O O . ASN A 1 117 ? 6.215 -2.918 -6.652 1.00 72.94 117 ASN A O 1
ATOM 981 N N . PRO A 1 118 ? 8.132 -3.561 -5.684 1.00 70.88 118 PRO A N 1
ATOM 982 C CA . PRO A 1 118 ? 8.864 -3.749 -6.933 1.00 70.88 118 PRO A CA 1
ATOM 983 C C . PRO A 1 118 ? 8.231 -4.826 -7.815 1.00 70.88 118 PRO A C 1
ATOM 985 O O . PRO A 1 118 ? 8.294 -4.739 -9.038 1.00 70.88 118 PRO A O 1
ATOM 988 N N . ILE A 1 119 ? 7.564 -5.818 -7.216 1.00 74.94 119 ILE A N 1
ATOM 989 C CA . ILE A 1 119 ? 6.819 -6.835 -7.960 1.00 74.94 119 ILE A CA 1
ATOM 990 C C . ILE A 1 119 ? 5.565 -6.223 -8.584 1.00 74.94 119 ILE A C 1
ATOM 992 O O . ILE A 1 119 ? 5.264 -6.497 -9.745 1.00 74.94 119 ILE A O 1
ATOM 996 N N . PHE A 1 120 ? 4.851 -5.364 -7.850 1.00 77.44 120 PHE A N 1
ATOM 997 C CA . PHE A 1 120 ? 3.709 -4.641 -8.406 1.00 77.44 120 PHE A CA 1
ATOM 998 C C . PHE A 1 120 ? 4.130 -3.749 -9.578 1.00 77.44 120 PHE A C 1
ATOM 1000 O O . PHE A 1 120 ? 3.465 -3.772 -10.614 1.00 77.44 120 PHE A O 1
ATOM 1007 N N . LEU A 1 121 ? 5.245 -3.024 -9.452 1.00 75.31 121 LEU A N 1
ATOM 1008 C CA . LEU A 1 121 ? 5.792 -2.211 -10.540 1.00 75.31 121 LEU A CA 1
ATOM 1009 C C . LEU A 1 121 ? 6.183 -3.065 -11.750 1.00 75.31 121 LEU A C 1
ATOM 1011 O O . LEU A 1 121 ? 5.774 -2.758 -12.865 1.00 75.31 121 LEU A O 1
ATOM 1015 N N . MET A 1 122 ? 6.895 -4.175 -11.539 1.00 78.62 122 MET A N 1
ATOM 1016 C CA . MET A 1 122 ? 7.293 -5.096 -12.610 1.00 78.62 122 MET A CA 1
ATOM 1017 C C . MET A 1 122 ? 6.083 -5.640 -13.386 1.00 78.62 122 MET A C 1
ATOM 1019 O O . MET A 1 122 ? 6.079 -5.645 -14.618 1.00 78.62 122 MET A O 1
ATOM 1023 N N . ILE A 1 123 ? 5.036 -6.076 -12.677 1.00 78.25 123 ILE A N 1
ATOM 1024 C CA . ILE A 1 123 ? 3.794 -6.566 -13.293 1.00 78.25 123 ILE A CA 1
ATOM 1025 C C . ILE A 1 123 ? 3.071 -5.430 -14.019 1.00 78.25 123 ILE A C 1
ATOM 1027 O O . ILE A 1 123 ? 2.540 -5.643 -15.111 1.00 78.25 123 ILE A O 1
ATOM 1031 N N . SER A 1 124 ? 3.029 -4.239 -13.420 1.00 76.62 124 SER A N 1
ATOM 1032 C CA . SER A 1 124 ? 2.364 -3.069 -13.996 1.00 76.62 124 SER A CA 1
ATOM 1033 C C . SER A 1 124 ? 3.032 -2.634 -15.295 1.00 76.62 124 SER A C 1
ATOM 1035 O O . SER A 1 124 ? 2.329 -2.427 -16.280 1.00 76.62 124 SER A O 1
ATOM 1037 N N . GLU A 1 125 ? 4.366 -2.589 -15.332 1.00 79.38 125 GLU A N 1
ATOM 1038 C CA . GLU A 1 125 ? 5.127 -2.254 -16.538 1.00 79.38 125 GLU A CA 1
ATOM 1039 C C . GLU A 1 125 ? 4.941 -3.326 -17.620 1.00 79.38 125 GLU A C 1
ATOM 1041 O O . GLU A 1 125 ? 4.617 -3.006 -18.761 1.00 79.38 125 GLU A O 1
ATOM 1046 N N . SER A 1 126 ? 5.007 -4.610 -17.246 1.00 80.12 126 SER A N 1
ATOM 1047 C CA . SER A 1 126 ? 4.778 -5.731 -18.176 1.00 80.12 126 SER A CA 1
ATOM 1048 C C . SER A 1 126 ? 3.381 -5.707 -18.814 1.00 80.12 126 SER A C 1
ATOM 1050 O O . SER A 1 126 ? 3.188 -6.216 -19.913 1.00 80.12 126 SER A O 1
ATOM 1052 N N . ASN A 1 127 ? 2.395 -5.116 -18.131 1.00 82.56 127 ASN A N 1
ATOM 1053 C CA . ASN A 1 127 ? 1.012 -5.009 -18.599 1.00 82.56 127 ASN A CA 1
ATOM 1054 C C . ASN A 1 127 ? 0.629 -3.594 -19.054 1.00 82.56 127 ASN A C 1
ATOM 1056 O O . ASN A 1 127 ? -0.548 -3.350 -19.323 1.00 82.56 127 ASN A O 1
ATOM 1060 N N . LYS A 1 128 ? 1.578 -2.658 -19.142 1.00 81.88 128 LYS A N 1
ATOM 1061 C CA . LYS A 1 128 ? 1.308 -1.225 -19.324 1.00 81.88 128 LYS A CA 1
ATOM 1062 C C . LYS A 1 128 ? 0.444 -0.927 -20.542 1.00 81.88 128 LYS A C 1
ATOM 1064 O O . LYS A 1 128 ? -0.584 -0.274 -20.405 1.00 81.88 128 LYS A O 1
ATOM 1069 N N . VAL A 1 129 ? 0.813 -1.466 -21.705 1.00 85.19 129 VAL A N 1
ATOM 1070 C CA . VAL A 1 129 ? 0.074 -1.273 -22.967 1.00 85.19 129 VAL A CA 1
ATOM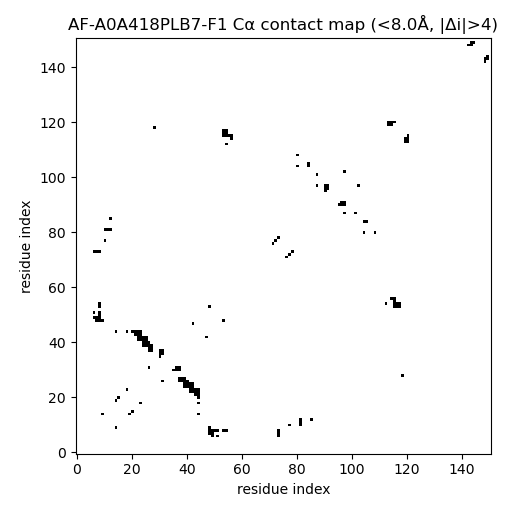 1071 C C . VAL A 1 129 ? -1.371 -1.753 -22.833 1.00 85.19 129 VAL A C 1
ATOM 1073 O O . VAL A 1 129 ? -2.307 -1.016 -23.131 1.00 85.19 129 VAL A O 1
ATOM 1076 N N . ARG A 1 130 ? -1.559 -2.966 -22.300 1.00 88.06 130 ARG A N 1
ATOM 1077 C CA . ARG A 1 130 ? -2.886 -3.548 -22.067 1.00 88.06 130 ARG A CA 1
ATOM 1078 C C . ARG A 1 130 ? -3.705 -2.703 -21.093 1.00 88.06 130 ARG A C 1
ATOM 1080 O O . ARG A 1 130 ? -4.883 -2.463 -21.331 1.00 88.06 130 ARG A O 1
ATOM 1087 N N . ASN A 1 131 ? -3.094 -2.264 -19.996 1.00 81.69 131 ASN A N 1
ATOM 1088 C CA . ASN A 1 131 ? -3.766 -1.472 -18.971 1.00 81.69 131 ASN A CA 1
ATOM 1089 C C . ASN A 1 131 ? -4.197 -0.103 -19.517 1.00 81.69 131 ASN A C 1
ATOM 1091 O O . ASN A 1 131 ? -5.324 0.309 -19.257 1.00 81.69 131 ASN A O 1
ATOM 1095 N N . ILE A 1 132 ? -3.346 0.562 -20.309 1.00 81.62 132 ILE A N 1
ATOM 1096 C CA . ILE A 1 132 ? -3.687 1.823 -20.984 1.00 81.62 132 ILE A CA 1
ATOM 1097 C C . ILE A 1 132 ? -4.867 1.608 -21.928 1.00 81.62 132 ILE A C 1
ATOM 1099 O O . ILE A 1 132 ? -5.838 2.353 -21.838 1.00 81.62 132 ILE A O 1
ATOM 1103 N N . GLN A 1 133 ? -4.833 0.567 -22.765 1.00 87.44 133 GLN A N 1
ATOM 1104 C CA . GLN A 1 133 ? -5.927 0.282 -23.694 1.00 87.44 133 GLN A CA 1
ATOM 1105 C C . GLN A 1 133 ? -7.258 0.086 -22.958 1.00 87.44 133 GLN A C 1
ATOM 1107 O O . GLN A 1 133 ? -8.248 0.723 -23.293 1.00 87.44 133 GLN A O 1
ATOM 1112 N N . VAL A 1 134 ? -7.267 -0.713 -21.887 1.00 89.50 134 VAL A N 1
ATOM 1113 C CA . VAL A 1 134 ? -8.477 -0.953 -21.082 1.00 89.50 134 VAL A CA 1
ATOM 1114 C C . VAL A 1 134 ? -9.021 0.337 -20.461 1.00 89.50 134 VAL A C 1
ATOM 1116 O O . VAL A 1 134 ? -10.236 0.512 -20.374 1.00 89.50 134 VAL A O 1
ATOM 1119 N N . VAL A 1 135 ? -8.147 1.232 -19.993 1.00 85.88 135 VAL A N 1
ATOM 1120 C CA . VAL A 1 135 ? -8.565 2.526 -19.433 1.00 85.88 135 VAL A CA 1
ATOM 1121 C C . VAL A 1 135 ? -9.124 3.432 -20.527 1.00 85.88 135 VAL A C 1
ATOM 1123 O O . VAL A 1 135 ? -10.182 4.022 -20.325 1.00 85.88 135 VAL A O 1
ATOM 1126 N N . MET A 1 136 ? -8.464 3.502 -21.685 1.00 85.06 136 MET A N 1
ATOM 1127 C CA . MET A 1 136 ? -8.928 4.277 -22.837 1.00 85.06 136 MET A CA 1
ATOM 1128 C C . MET A 1 136 ? -10.298 3.800 -23.320 1.00 85.06 136 MET A C 1
ATOM 1130 O O . MET A 1 136 ? -11.195 4.621 -23.495 1.00 85.06 136 MET A O 1
ATOM 1134 N N . ASP A 1 137 ? -10.493 2.487 -23.450 1.00 90.19 137 ASP A N 1
ATOM 1135 C CA . ASP A 1 137 ? -11.767 1.902 -23.872 1.00 90.19 137 ASP A CA 1
ATOM 1136 C C . ASP A 1 137 ? -12.888 2.238 -22.881 1.00 90.19 137 ASP A C 1
ATOM 1138 O O . ASP A 1 137 ? -13.992 2.601 -23.283 1.00 90.19 137 ASP A O 1
ATOM 1142 N N . LYS A 1 138 ? -12.609 2.169 -21.572 1.00 89.12 138 LYS A N 1
ATOM 1143 C CA . LYS A 1 138 ? -13.576 2.550 -20.532 1.00 89.12 138 LYS A CA 1
ATOM 1144 C C . LYS A 1 138 ? -13.920 4.032 -20.580 1.00 89.12 138 LYS A C 1
ATOM 1146 O O . LYS A 1 138 ? -15.097 4.367 -20.580 1.00 89.12 138 LYS A O 1
ATOM 1151 N N . LEU A 1 139 ? -12.914 4.902 -20.661 1.00 85.56 139 LEU A N 1
ATOM 1152 C CA . LEU A 1 139 ? -13.126 6.347 -20.760 1.00 85.56 139 LEU A CA 1
ATOM 1153 C C . LEU A 1 139 ? -13.949 6.692 -21.998 1.00 85.56 139 LEU A C 1
ATOM 1155 O O . LEU A 1 139 ? -14.876 7.491 -21.912 1.00 85.56 139 LEU A O 1
ATOM 1159 N N . TYR A 1 140 ? -13.657 6.053 -23.130 1.00 85.31 140 TYR A N 1
ATOM 1160 C CA . TYR A 1 140 ? -14.423 6.229 -24.354 1.00 85.31 140 TYR A CA 1
ATOM 1161 C C . TYR A 1 140 ? -15.884 5.798 -24.176 1.00 85.31 140 TYR A C 1
ATOM 1163 O O . TYR A 1 140 ? -16.793 6.558 -24.500 1.00 85.31 140 TYR A O 1
ATOM 1171 N N . GLN A 1 141 ? -16.127 4.620 -23.593 1.00 86.88 141 GLN A N 1
ATOM 1172 C CA . GLN A 1 141 ? -17.481 4.146 -23.289 1.00 86.88 141 GLN A CA 1
ATOM 1173 C C . GLN A 1 141 ? -18.234 5.087 -22.341 1.00 86.88 141 GLN A C 1
ATOM 1175 O O . GLN A 1 141 ? -19.426 5.320 -22.532 1.00 86.88 141 GLN A O 1
ATOM 1180 N N . ASP A 1 142 ? -17.555 5.637 -21.337 1.00 85.62 142 ASP A N 1
ATOM 1181 C CA . ASP A 1 142 ? -18.160 6.562 -20.381 1.00 85.62 142 ASP A CA 1
ATOM 1182 C C . ASP A 1 142 ? -18.478 7.917 -21.030 1.00 85.62 142 ASP A C 1
ATOM 1184 O O . ASP A 1 142 ? -19.533 8.485 -20.757 1.00 85.62 142 ASP A O 1
ATOM 1188 N N . ILE A 1 143 ? -17.616 8.415 -21.925 1.00 81.38 143 ILE A N 1
ATOM 1189 C CA . ILE A 1 143 ? -17.845 9.652 -22.689 1.00 81.38 143 ILE A CA 1
ATOM 1190 C C . ILE A 1 143 ? -19.027 9.487 -23.647 1.00 81.38 143 ILE A C 1
ATOM 1192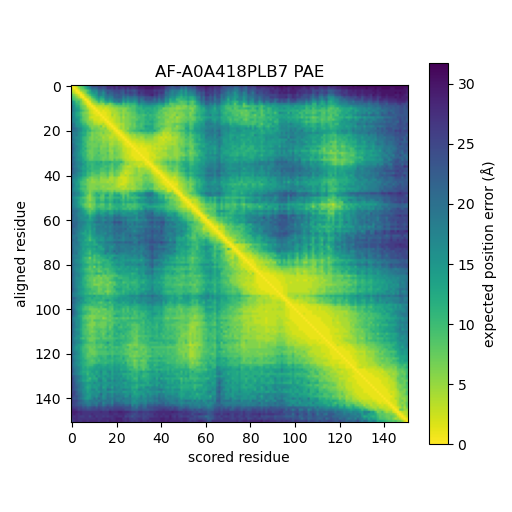 O O . ILE A 1 143 ? -19.926 10.321 -23.640 1.00 81.38 143 ILE A O 1
ATOM 1196 N N . VAL A 1 144 ? -19.076 8.396 -24.419 1.00 78.25 144 VAL A N 1
ATOM 1197 C CA . VAL A 1 144 ? -20.164 8.123 -25.379 1.00 78.25 144 VAL A CA 1
ATOM 1198 C C . VAL A 1 144 ? -21.521 7.957 -24.680 1.00 78.25 144 VAL A C 1
ATOM 1200 O O . VAL A 1 144 ? -22.566 8.244 -25.258 1.00 78.25 144 VAL A O 1
ATOM 1203 N N . LYS A 1 145 ? -21.536 7.515 -23.418 1.00 75.88 145 LYS A N 1
ATOM 1204 C CA . LYS A 1 145 ? -22.770 7.371 -22.630 1.00 75.88 145 LYS A CA 1
ATOM 1205 C C . LYS A 1 145 ? -23.286 8.675 -22.026 1.00 75.88 145 LYS A C 1
ATOM 1207 O O . LYS A 1 145 ? -24.441 8.680 -21.586 1.00 75.88 145 LYS A O 1
ATOM 1212 N N . LYS A 1 146 ? -22.486 9.747 -21.989 1.00 76.75 146 LYS A N 1
ATOM 1213 C CA . LYS A 1 146 ? -22.948 11.063 -21.528 1.00 76.75 146 LYS A CA 1
ATOM 1214 C C . LYS A 1 146 ? -23.956 11.628 -22.523 1.00 76.75 146 LYS A C 1
ATOM 1216 O O . LYS A 1 146 ? -23.719 11.615 -23.727 1.00 76.75 146 LYS A O 1
ATOM 1221 N N . ASP A 1 147 ? -25.071 12.140 -22.007 1.00 59.69 147 ASP A N 1
ATOM 1222 C CA . ASP A 1 147 ? -26.186 12.650 -22.821 1.00 59.69 147 ASP A CA 1
ATOM 1223 C C . ASP A 1 147 ? -25.780 13.811 -23.744 1.00 59.69 147 ASP A C 1
ATOM 1225 O O . ASP A 1 147 ? -26.394 14.022 -24.781 1.00 59.69 147 ASP A O 1
ATOM 1229 N N . GLU A 1 148 ? -24.684 14.494 -23.416 1.00 66.94 148 GLU A N 1
ATOM 1230 C CA . GLU A 1 148 ? -24.059 15.574 -24.189 1.00 66.94 148 GLU A CA 1
ATOM 1231 C C . GLU A 1 148 ? -23.577 15.136 -25.586 1.00 66.94 148 GLU A C 1
ATOM 1233 O O . GLU A 1 148 ? -23.415 15.974 -26.467 1.00 66.94 148 GLU A O 1
ATOM 1238 N N . PHE A 1 149 ? -23.343 13.833 -25.789 1.00 55.06 149 PHE A N 1
ATOM 1239 C CA . PHE A 1 149 ? -22.834 13.255 -27.040 1.00 55.06 149 PHE A CA 1
ATOM 1240 C C . PHE A 1 149 ? -23.818 12.276 -27.697 1.00 55.06 149 PHE A C 1
ATOM 1242 O O . PHE A 1 149 ? -23.472 11.626 -28.684 1.00 55.06 149 PHE A O 1
ATOM 1249 N N . LYS A 1 150 ? -25.042 12.157 -27.166 1.00 56.97 150 LYS A N 1
ATOM 1250 C CA . LYS A 1 150 ? -26.130 11.400 -27.794 1.00 56.97 150 LYS A CA 1
ATOM 1251 C C . LYS A 1 150 ? -26.894 12.336 -28.733 1.00 56.97 150 LYS A C 1
ATOM 1253 O O . LYS A 1 150 ? -27.841 12.999 -28.314 1.00 56.97 150 LYS A O 1
ATOM 1258 N N . HIS A 1 151 ? -26.454 12.410 -29.984 1.00 58.38 151 HIS A N 1
ATOM 1259 C CA . HIS A 1 151 ? -27.213 13.003 -31.088 1.00 58.38 151 HIS A CA 1
ATOM 1260 C C . HIS A 1 151 ? -27.785 11.901 -31.974 1.00 58.38 151 HIS A C 1
ATOM 1262 O O . HIS A 1 151 ? -27.034 10.940 -32.261 1.00 58.38 151 HIS A O 1
#

Nearest PDB structures (foldseek):
  6o35-assembly1_B-2  TM=3.548E-01  e=8.156E+00  synthetic construct

Sequence (151 aa):
MSDPKKHHFVPECYLNEYSGGKDLYCLDLKLLFERKKIHVGKKNPSQICYSPNFYTIKDLPFYDFDGYEELFLESKAFKKLEDDYRLIINNLLKNKKVSRIEGAMISDFILNLKIRNPIFLMISESNKVRNIQVVMDKLYQDIVKKDEFKH

Organism: NCBI:txid2056311

Mean predicted aligned error: 12.83 Å

Foldseek 3Di:
DDDPPLQPVDQPVCLCVVQVQHWDFDWDVVCVVVVHDTDGDTHGSVRPPPPNQQLPDDDDVVDDPPPQDSCNCSPPVSVVLNVLVVVQVVCVVVVHDDDPVSVVSVVVVVVSVQNSHVVSVVVCVVCVVVVVVVVVVVVVVVVCPPPVNVD

Secondary structure (DSSP, 8-state):
-PPP----SS-HHHHHHHHTTSPEEE--HHHHHTTPPP--EEE-GGGSS--TTSS-----TTS--TT--TTHIIIIIHHHHHHHHHHHHHHHHTTPPPPHHHHHHHHHHHHHHHHT-HHHHHHHHHTHHHHHHHHHHHHHHHHHHSGGG--

pLDDT: mean 70.46, std 12.84, range [31.16, 90.44]

Solvent-accessible surface area (backbone atoms only — not comparable to full-atom values): 9252 Å² total; per-residue (Å²): 132,83,75,77,82,82,70,59,75,55,62,64,67,56,49,47,71,74,35,72,84,40,68,37,77,46,75,60,62,67,41,52,75,70,70,44,94,75,71,79,42,83,36,49,65,80,74,56,60,67,54,90,62,50,59,55,74,68,92,48,100,86,59,90,61,86,90,61,56,99,57,38,52,65,69,51,48,43,51,55,46,49,59,51,47,54,53,52,51,54,36,48,78,67,71,44,87,76,50,74,65,60,51,49,52,54,51,49,51,54,49,56,55,44,76,20,29,59,66,53,45,53,53,47,60,78,38,39,71,62,54,51,50,55,50,50,54,49,52,50,55,55,53,59,66,35,73,94,62,65,126

InterPro domains:
  IPR025332 Protein of unknown function DUF4238 [PF14022] (6-128)

Radius of gyration: 19.8 Å; Cα contacts (8 Å, |Δi|>4): 94; chains: 1; bounding box: 51×42×55 Å